Protein AF-A0A166VJV3-F1 (afdb_monomer_lite)

InterPro domains:
  IPR006840 Glutathione-specific gamma-glutamylcyclotransferase [PF04752] (10-108)
  IPR006840 Glutathione-specific gamma-glutamylcyclotransferase [PTHR12192] (9-108)
  IPR013024 Gamma-glutamyl cyclotransferase-like [cd06661] (10-71)

pLDDT: mean 86.12, std 14.38, range [41.31, 98.06]

Secondary structure (DSSP, 8-state):
-------EEEEESSGGGT---GGG-EEEEEEEEEESEEEEEEEEESSSSS-SSS-EEEEEEEEHHHHHT---TT--TTTSPPTTPPPEEEEEEEEE-TTTHHHHHHHHT-

Structure (mmCIF, N/CA/C/O backbone):
data_AF-A0A166VJV3-F1
#
_entry.id   AF-A0A166VJV3-F1
#
loop_
_atom_site.group_PDB
_atom_site.id
_atom_site.type_symbol
_atom_site.label_atom_id
_atom_site.label_alt_id
_atom_site.label_comp_id
_atom_site.label_asym_id
_atom_site.label_entity_id
_atom_site.label_seq_id
_atom_site.pdbx_PDB_ins_code
_atom_site.Cartn_x
_atom_site.Cartn_y
_atom_site.Cartn_z
_atom_site.occupancy
_atom_site.B_iso_or_equiv
_atom_site.auth_seq_id
_atom_site.auth_comp_id
_atom_site.auth_asym_id
_atom_site.auth_atom_id
_atom_site.pdbx_PDB_model_num
ATOM 1 N N . MET A 1 1 ? -25.167 20.419 14.477 1.00 41.31 1 MET A N 1
ATOM 2 C CA . MET A 1 1 ? -24.140 19.358 14.525 1.00 41.31 1 MET A CA 1
ATOM 3 C C . MET A 1 1 ? -23.482 19.307 13.161 1.00 41.31 1 MET A C 1
ATOM 5 O O . MET A 1 1 ? -24.206 19.186 12.182 1.00 41.31 1 MET A O 1
ATOM 9 N N . ALA A 1 2 ? -22.162 19.492 13.079 1.00 48.62 2 ALA A N 1
ATOM 10 C CA . ALA A 1 2 ? -21.440 19.241 11.833 1.00 48.62 2 ALA A CA 1
ATOM 11 C C . ALA A 1 2 ? -21.604 17.753 11.463 1.00 48.62 2 ALA A C 1
ATOM 13 O O . ALA A 1 2 ? -21.688 16.933 12.383 1.00 48.62 2 ALA A O 1
ATOM 14 N N . PRO A 1 3 ? -21.714 17.393 10.172 1.00 51.41 3 PRO A N 1
ATOM 15 C CA . PRO A 1 3 ? -21.809 15.994 9.775 1.00 51.41 3 PRO A CA 1
ATOM 16 C C . PRO A 1 3 ? -20.625 15.215 10.355 1.00 51.41 3 PRO A C 1
ATOM 18 O O . PRO A 1 3 ? -19.495 15.703 10.323 1.00 51.41 3 PRO A O 1
ATOM 21 N N . ASP A 1 4 ? -20.904 14.030 10.904 1.00 59.00 4 ASP A N 1
ATOM 22 C CA . ASP A 1 4 ? -19.884 13.091 11.375 1.00 59.00 4 ASP A CA 1
ATOM 23 C C . ASP A 1 4 ? -18.925 12.813 10.212 1.00 59.00 4 ASP A C 1
ATOM 25 O O . ASP A 1 4 ? -19.294 12.178 9.215 1.00 59.00 4 ASP A O 1
ATOM 29 N N . LYS A 1 5 ? -17.726 13.401 10.271 1.00 64.31 5 LYS A N 1
ATOM 30 C CA . LYS A 1 5 ? -16.735 13.251 9.211 1.00 64.31 5 LYS A CA 1
ATOM 31 C C . LYS A 1 5 ? -16.313 11.785 9.211 1.00 64.31 5 LYS A C 1
ATOM 33 O O . LYS A 1 5 ? -15.608 11.336 10.113 1.00 64.31 5 LYS A O 1
ATOM 38 N N . ARG A 1 6 ? -16.780 11.030 8.210 1.00 73.12 6 ARG A N 1
ATOM 39 C CA . ARG A 1 6 ? -16.482 9.598 8.075 1.00 73.12 6 ARG A CA 1
ATOM 40 C C . ARG A 1 6 ? -14.981 9.368 8.204 1.00 73.12 6 ARG A C 1
ATOM 42 O O . ARG A 1 6 ? -14.187 10.031 7.541 1.00 73.12 6 ARG A O 1
ATOM 49 N N . ARG A 1 7 ? -14.615 8.388 9.031 1.00 84.81 7 ARG A N 1
ATOM 50 C CA . ARG A 1 7 ? -13.228 7.939 9.186 1.00 84.81 7 ARG A CA 1
ATOM 51 C C . ARG A 1 7 ? -12.652 7.565 7.821 1.00 84.81 7 ARG A C 1
ATOM 53 O O . ARG A 1 7 ? -13.231 6.736 7.121 1.00 84.81 7 ARG A O 1
ATOM 60 N N . TYR A 1 8 ? -11.511 8.156 7.482 1.00 91.69 8 TYR A N 1
ATOM 61 C CA . TYR A 1 8 ? -10.746 7.828 6.286 1.00 91.69 8 TYR A CA 1
ATOM 62 C C . TYR A 1 8 ? -9.510 7.024 6.693 1.00 91.69 8 TYR A C 1
ATOM 64 O O . TYR A 1 8 ? -8.753 7.439 7.571 1.00 91.69 8 TYR A O 1
ATOM 72 N N . ILE A 1 9 ? -9.349 5.835 6.111 1.00 94.38 9 ILE A N 1
ATOM 73 C CA . ILE A 1 9 ? -8.258 4.912 6.433 1.00 94.38 9 ILE A CA 1
ATOM 74 C C . ILE A 1 9 ? -7.530 4.567 5.143 1.00 94.38 9 ILE A C 1
ATOM 76 O O . ILE A 1 9 ? -8.140 4.056 4.205 1.00 94.38 9 ILE A O 1
ATOM 80 N N . VAL A 1 10 ? -6.219 4.785 5.136 1.00 95.69 10 VAL A N 1
ATOM 81 C CA . VAL A 1 10 ? -5.333 4.410 4.034 1.00 95.69 10 VAL A CA 1
ATOM 82 C C . VAL A 1 10 ? -4.595 3.134 4.422 1.00 95.69 10 VAL A C 1
ATOM 84 O O . VAL A 1 10 ? -3.959 3.070 5.473 1.00 95.69 10 VAL A O 1
ATOM 87 N N . PHE A 1 11 ? -4.667 2.098 3.587 1.00 97.00 11 PHE A N 1
ATOM 88 C CA . PHE A 1 11 ? -3.930 0.855 3.817 1.00 97.00 11 PHE A CA 1
ATOM 89 C C . PHE A 1 11 ? -2.650 0.818 2.979 1.00 97.00 11 PHE A C 1
ATOM 91 O O . PHE A 1 11 ? -2.683 0.658 1.760 1.00 97.00 11 PHE A O 1
ATOM 98 N N . GLY A 1 12 ? -1.502 0.920 3.642 1.00 97.38 12 GLY A N 1
ATOM 99 C CA . GLY A 1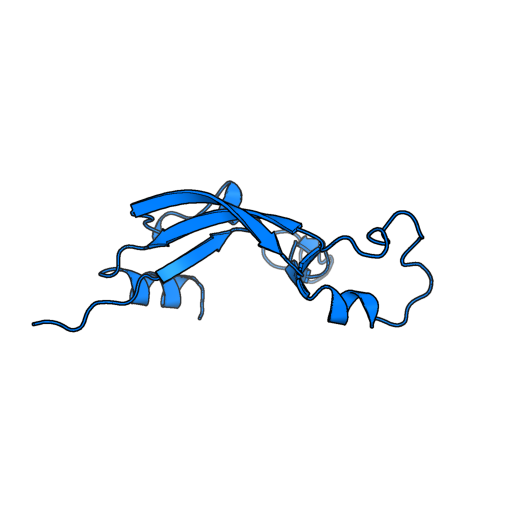 12 ? -0.195 0.767 3.023 1.00 97.38 12 GLY A CA 1
ATOM 100 C C . GLY A 1 12 ? 0.148 -0.704 2.799 1.00 97.38 12 GLY A C 1
ATOM 101 O O . GLY A 1 12 ? 0.342 -1.454 3.754 1.00 97.38 12 GLY A O 1
ATOM 102 N N . TYR A 1 13 ? 0.284 -1.110 1.535 1.00 97.25 13 TYR A N 1
ATOM 103 C CA . TYR A 1 13 ? 0.714 -2.460 1.140 1.00 97.25 13 TYR A CA 1
ATOM 104 C C . TYR A 1 13 ? 2.083 -2.494 0.437 1.00 97.25 13 TYR A C 1
ATOM 106 O O . TYR A 1 13 ? 2.576 -3.580 0.128 1.00 97.25 13 TYR A O 1
ATOM 114 N N . GLY A 1 14 ? 2.696 -1.334 0.188 1.00 96.31 14 GLY A N 1
ATOM 115 C CA . GLY A 1 14 ? 3.980 -1.172 -0.501 1.00 96.31 14 GLY A CA 1
ATOM 116 C C . GLY A 1 14 ? 4.904 -0.198 0.225 1.00 96.31 14 GLY A C 1
ATOM 117 O O . GLY A 1 14 ? 5.132 -0.353 1.422 1.00 96.31 14 GLY A O 1
ATOM 118 N N . SER A 1 15 ? 5.423 0.806 -0.488 1.00 95.12 15 SER A N 1
ATOM 119 C CA . SER A 1 15 ? 6.328 1.827 0.070 1.00 95.12 15 SER A CA 1
ATOM 120 C C . SER A 1 15 ? 5.769 2.507 1.315 1.00 95.12 15 SER A C 1
ATOM 122 O O . SER A 1 15 ? 6.516 2.708 2.267 1.00 95.12 15 SER A O 1
ATOM 124 N N . LEU A 1 16 ? 4.456 2.760 1.350 1.00 95.12 16 LEU A N 1
ATOM 125 C CA . LEU A 1 16 ? 3.785 3.383 2.492 1.00 95.12 16 LEU A CA 1
ATOM 126 C C . LEU A 1 16 ? 4.031 2.653 3.820 1.00 95.12 16 LEU A C 1
ATOM 128 O O . LEU A 1 16 ? 3.999 3.306 4.847 1.00 95.12 16 LEU A O 1
ATOM 132 N N . ILE A 1 17 ? 4.335 1.346 3.819 1.00 96.38 17 ILE A N 1
ATOM 133 C CA . ILE A 1 17 ? 4.646 0.592 5.048 1.00 96.38 17 ILE A CA 1
ATOM 134 C C . ILE A 1 17 ? 5.883 1.154 5.768 1.00 96.38 17 ILE A C 1
ATOM 136 O O . ILE A 1 17 ? 5.908 1.177 6.995 1.00 96.38 17 ILE A O 1
ATOM 140 N N . TYR A 1 18 ? 6.915 1.570 5.026 1.00 93.38 18 TYR A N 1
ATOM 141 C CA . TYR A 1 18 ? 8.186 2.046 5.595 1.00 93.38 18 TYR A CA 1
ATOM 142 C C . TYR A 1 18 ? 8.466 3.527 5.308 1.00 93.38 18 TYR A C 1
ATOM 144 O O . TYR A 1 18 ? 9.331 4.121 5.943 1.00 93.38 18 TYR A O 1
ATOM 152 N N . ASN A 1 19 ? 7.760 4.117 4.345 1.00 91.75 19 ASN A N 1
ATOM 153 C CA . ASN A 1 19 ? 7.877 5.515 3.959 1.00 91.75 19 ASN A CA 1
ATOM 154 C C . ASN A 1 19 ? 6.488 6.082 3.603 1.00 91.75 19 ASN A C 1
ATOM 156 O O . ASN A 1 19 ? 6.165 6.194 2.418 1.00 91.75 19 ASN A O 1
ATOM 160 N N . PRO A 1 20 ? 5.647 6.399 4.605 1.00 86.19 20 PRO A N 1
ATOM 161 C CA . PRO A 1 20 ? 4.284 6.892 4.394 1.00 86.19 20 PRO A CA 1
ATOM 162 C C . PRO A 1 20 ? 4.202 8.277 3.729 1.00 86.19 20 PRO A C 1
ATOM 164 O O . PRO A 1 20 ? 3.128 8.654 3.279 1.00 86.19 20 PRO A O 1
ATOM 167 N N . GLY A 1 21 ? 5.314 9.013 3.636 1.00 84.69 21 GLY A N 1
ATOM 168 C CA . GLY A 1 21 ? 5.323 10.404 3.180 1.00 84.69 21 GLY A CA 1
ATOM 169 C C . GLY A 1 21 ? 4.931 11.378 4.294 1.00 84.69 21 GLY A C 1
ATOM 170 O O . GLY A 1 21 ? 4.244 11.013 5.249 1.00 84.69 21 GLY A O 1
ATOM 171 N N . ALA A 1 22 ? 5.406 12.622 4.193 1.00 80.25 22 ALA A N 1
ATOM 172 C CA . ALA A 1 22 ? 5.105 13.661 5.180 1.00 80.25 22 ALA A CA 1
ATOM 173 C C . ALA A 1 22 ? 3.625 14.080 5.143 1.00 80.25 22 ALA A C 1
ATOM 175 O O . ALA A 1 22 ? 3.066 14.420 6.183 1.00 80.25 22 ALA A O 1
ATOM 176 N N . ASP A 1 23 ? 2.994 13.974 3.972 1.00 86.19 23 ASP A N 1
ATOM 177 C CA . ASP A 1 23 ? 1.647 14.487 3.719 1.00 86.19 23 ASP A CA 1
ATOM 178 C C . ASP A 1 23 ? 0.525 13.513 4.112 1.00 86.19 23 ASP A C 1
ATOM 180 O O . ASP A 1 23 ? -0.651 13.841 3.998 1.00 86.19 23 ASP A O 1
ATOM 184 N N . LEU A 1 24 ? 0.857 12.313 4.612 1.00 86.94 24 LEU A N 1
ATOM 185 C CA . LEU A 1 24 ? -0.144 11.324 5.032 1.00 86.94 24 LEU A CA 1
ATOM 186 C C . LEU A 1 24 ? -0.766 11.645 6.405 1.00 86.94 24 LEU A C 1
ATOM 188 O O . LEU A 1 24 ? -1.860 11.177 6.691 1.00 86.94 24 LEU A O 1
ATOM 192 N N . TYR A 1 25 ? -0.074 12.404 7.265 1.00 84.31 25 TYR A N 1
ATOM 193 C CA . TYR A 1 25 ? -0.535 12.865 8.591 1.00 84.31 25 TYR A CA 1
ATOM 194 C C . TYR A 1 25 ? -1.468 11.897 9.368 1.00 84.31 25 TYR A C 1
ATOM 196 O O . TYR A 1 25 ? -2.589 12.268 9.734 1.00 84.31 25 TYR A O 1
ATOM 204 N N . PRO A 1 26 ? -1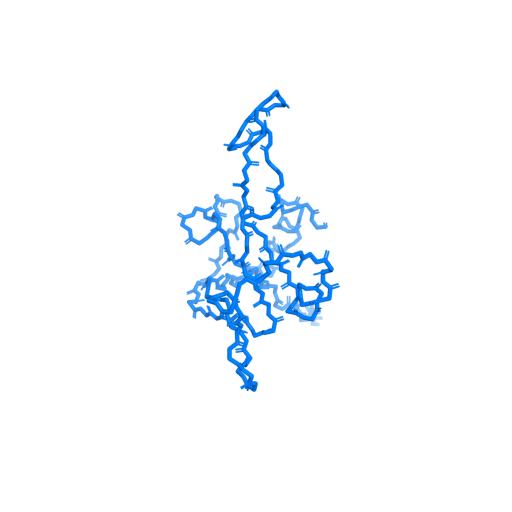.051 10.644 9.637 1.00 90.62 26 PRO A N 1
ATOM 205 C CA . PRO A 1 26 ? -1.901 9.696 10.347 1.00 90.62 26 PRO A CA 1
ATOM 206 C C . PRO A 1 26 ? -2.047 10.059 11.832 1.00 90.62 26 PRO A C 1
ATOM 208 O O . PRO A 1 26 ? -1.056 10.311 12.515 1.00 90.62 26 PRO A O 1
ATOM 211 N N . ILE A 1 27 ? -3.270 9.980 12.363 1.00 93.44 27 ILE A N 1
ATOM 212 C CA . ILE A 1 27 ? -3.533 10.023 13.813 1.00 93.44 27 ILE A CA 1
ATOM 213 C C . ILE A 1 27 ? -3.064 8.716 14.460 1.00 93.44 27 ILE A C 1
ATOM 215 O O . ILE A 1 27 ? -2.498 8.714 15.552 1.00 93.44 27 ILE A O 1
ATOM 219 N N . THR A 1 28 ? -3.302 7.582 13.794 1.00 94.38 28 THR A N 1
ATOM 220 C CA . THR A 1 28 ? -2.855 6.265 14.260 1.00 94.38 28 THR A CA 1
ATOM 221 C C . THR A 1 28 ? -2.343 5.412 13.109 1.00 94.38 28 THR A C 1
ATOM 223 O O . THR A 1 28 ? -2.773 5.554 11.965 1.00 94.38 28 THR A O 1
ATOM 226 N N . SER A 1 29 ? -1.424 4.501 13.431 1.00 95.31 29 SER A N 1
ATOM 227 C CA . SER A 1 29 ? -0.919 3.469 12.522 1.00 95.31 29 SER A CA 1
ATOM 228 C C . SER A 1 29 ? -1.087 2.109 13.191 1.00 95.31 29 SER A C 1
ATOM 230 O O . SER A 1 29 ? -0.679 1.932 14.338 1.00 95.31 29 SER A O 1
ATOM 232 N N . THR A 1 30 ? -1.724 1.153 12.522 1.00 96.94 30 THR A N 1
ATOM 233 C CA . THR A 1 30 ? -1.993 -0.179 13.084 1.00 96.94 30 THR A CA 1
ATOM 234 C C . THR A 1 30 ? -1.599 -1.270 12.088 1.00 96.94 30 THR A C 1
ATOM 236 O O . THR A 1 30 ? -2.147 -1.297 10.982 1.00 96.94 30 THR A O 1
ATOM 239 N N . PRO A 1 31 ? -0.671 -2.185 12.443 1.00 98.00 31 PRO A N 1
ATOM 240 C CA . PRO A 1 31 ? -0.374 -3.342 11.611 1.00 98.00 31 PRO A CA 1
ATOM 241 C C . PRO A 1 31 ? -1.634 -4.175 11.395 1.00 98.00 31 PRO A C 1
ATOM 243 O O . PRO A 1 31 ? -2.397 -4.427 12.327 1.00 98.00 31 PRO A O 1
ATOM 246 N N . GLY A 1 32 ? -1.850 -4.625 10.168 1.00 97.06 32 GLY A N 1
ATOM 247 C CA . GLY A 1 32 ? -3.040 -5.390 9.826 1.00 97.06 32 GLY A CA 1
ATOM 248 C C . GLY A 1 32 ? -2.888 -6.113 8.504 1.00 97.06 32 GLY A C 1
ATOM 249 O O . GLY A 1 32 ? -1.816 -6.118 7.895 1.00 97.06 32 GLY A O 1
ATOM 250 N N . TYR A 1 33 ? -3.971 -6.734 8.053 1.00 97.25 33 TYR A N 1
ATOM 251 C CA . TYR A 1 33 ? -3.975 -7.441 6.784 1.00 97.25 33 TYR A CA 1
ATOM 252 C C . TYR A 1 33 ? -5.306 -7.311 6.046 1.00 97.25 33 TYR A C 1
ATOM 254 O O . TYR A 1 33 ? -6.370 -7.206 6.656 1.00 97.25 33 TYR A O 1
ATOM 262 N N . LEU A 1 34 ? -5.240 -7.379 4.718 1.00 95.94 34 LEU A N 1
ATOM 263 C CA . LEU A 1 34 ? -6.405 -7.522 3.846 1.00 95.94 34 LEU A CA 1
ATOM 264 C C . LEU A 1 34 ? -6.592 -8.987 3.467 1.00 95.94 34 LEU A C 1
ATOM 266 O O . LEU A 1 34 ? -5.617 -9.665 3.157 1.00 95.94 34 LEU A O 1
ATOM 270 N N . LYS A 1 35 ? -7.838 -9.466 3.463 1.00 95.06 35 LYS A N 1
ATOM 271 C CA . LYS A 1 35 ? -8.210 -10.806 2.981 1.00 95.06 35 LYS A CA 1
ATOM 272 C C . LYS A 1 35 ? -8.624 -10.747 1.510 1.00 95.06 35 LYS A C 1
ATOM 274 O O . LYS A 1 35 ? -9.208 -9.758 1.082 1.00 95.06 35 LYS A O 1
ATOM 279 N N . GLY A 1 36 ? -8.378 -11.818 0.757 1.00 92.38 36 GLY A N 1
ATOM 280 C CA . GLY A 1 36 ? -8.879 -11.972 -0.617 1.00 92.38 36 GLY A CA 1
ATOM 281 C C . GLY A 1 36 ? -8.068 -11.235 -1.687 1.00 92.38 36 GLY A C 1
ATOM 282 O O . GLY A 1 36 ? -8.479 -11.194 -2.845 1.00 92.38 36 GLY A O 1
ATOM 283 N N . TYR A 1 37 ? -6.902 -10.702 -1.323 1.00 94.50 37 TYR A N 1
ATOM 284 C CA . TYR A 1 37 ? -5.952 -10.078 -2.241 1.00 94.50 37 TYR A CA 1
ATOM 285 C C . TYR A 1 37 ? -4.630 -10.837 -2.249 1.00 94.50 37 TYR A C 1
ATOM 287 O O . TYR A 1 37 ? -4.267 -11.506 -1.280 1.00 94.50 37 TYR A O 1
ATOM 295 N N . VAL A 1 38 ? -3.883 -10.680 -3.335 1.00 92.56 38 VAL A N 1
ATOM 296 C CA . VAL A 1 38 ? -2.472 -11.048 -3.426 1.00 92.56 38 VAL A CA 1
ATOM 297 C C . VAL A 1 38 ? -1.639 -9.804 -3.695 1.00 92.56 38 VAL A C 1
ATOM 299 O O . VAL A 1 38 ? -2.051 -8.912 -4.435 1.00 92.56 38 VAL A O 1
ATOM 302 N N . ARG A 1 39 ? -0.445 -9.753 -3.099 1.00 95.19 39 ARG A N 1
ATOM 303 C CA . ARG A 1 39 ? 0.560 -8.727 -3.386 1.00 95.19 39 ARG A CA 1
ATOM 304 C C . ARG A 1 39 ? 1.596 -9.292 -4.345 1.00 95.19 39 ARG A C 1
ATOM 306 O O . ARG A 1 39 ? 2.211 -10.320 -4.045 1.00 95.19 39 ARG A O 1
ATOM 313 N N . ARG A 1 40 ? 1.790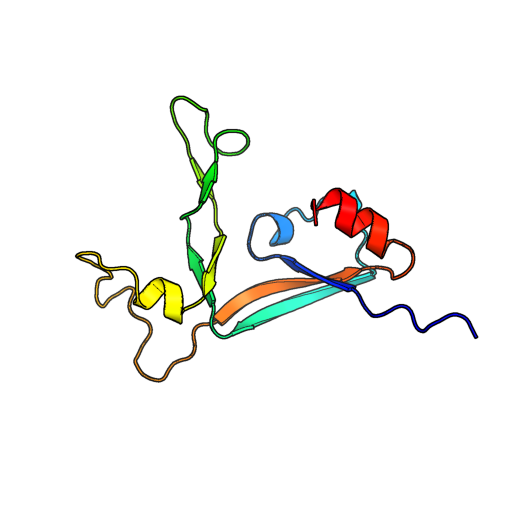 -8.645 -5.492 1.00 93.12 40 ARG A N 1
ATOM 314 C CA . ARG A 1 40 ? 2.728 -9.089 -6.537 1.00 93.12 40 ARG A CA 1
ATOM 315 C C . ARG A 1 40 ? 3.496 -7.905 -7.105 1.00 93.12 40 ARG A C 1
ATOM 317 O O . ARG A 1 40 ? 2.930 -6.827 -7.240 1.00 93.12 40 ARG A O 1
ATOM 324 N N . PHE A 1 41 ? 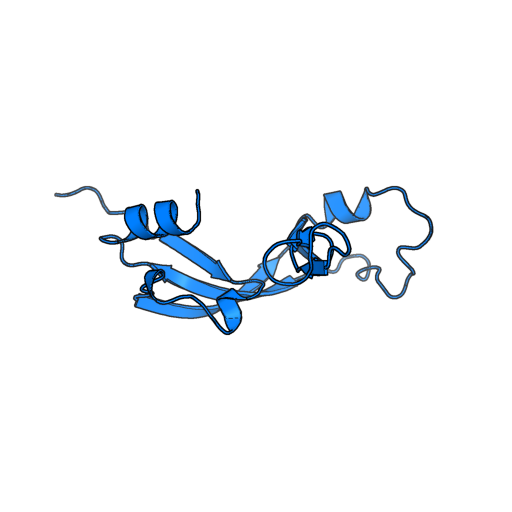4.759 -8.120 -7.474 1.00 94.81 41 PHE A N 1
ATOM 325 C CA . PHE A 1 41 ? 5.581 -7.154 -8.216 1.00 94.81 41 PHE A CA 1
ATOM 326 C C . PHE A 1 41 ? 5.173 -7.125 -9.699 1.00 94.81 41 PHE A C 1
ATOM 328 O O . PHE A 1 41 ? 5.945 -7.477 -10.587 1.00 94.81 41 PHE A O 1
ATOM 335 N N . ALA A 1 42 ? 3.910 -6.787 -9.957 1.00 93.19 42 ALA A N 1
ATOM 336 C CA . ALA A 1 42 ? 3.297 -6.864 -11.281 1.00 93.19 42 ALA A CA 1
ATOM 337 C C . ALA A 1 42 ? 3.081 -5.487 -11.926 1.00 93.19 42 ALA A C 1
ATOM 339 O O . ALA A 1 42 ? 2.832 -5.412 -13.128 1.00 93.19 42 ALA A O 1
ATOM 340 N N . GLN A 1 43 ? 3.233 -4.392 -11.180 1.00 95.50 43 GLN A N 1
ATOM 341 C CA . GLN A 1 43 ? 3.036 -3.045 -11.705 1.00 95.50 43 GLN A CA 1
ATOM 342 C C . GLN A 1 43 ? 4.331 -2.501 -12.306 1.00 95.50 43 GLN A C 1
ATOM 344 O O . GLN A 1 43 ? 5.408 -2.648 -11.730 1.00 95.50 43 GLN A O 1
ATOM 349 N N . ARG A 1 44 ? 4.226 -1.909 -13.497 1.00 96.06 44 ARG A N 1
ATOM 350 C CA . ARG A 1 44 ? 5.344 -1.290 -14.219 1.00 96.06 44 ARG A CA 1
ATOM 351 C C . ARG A 1 44 ? 5.717 0.040 -13.553 1.00 96.06 44 ARG A C 1
ATOM 353 O O . ARG A 1 44 ? 4.820 0.797 -13.202 1.00 96.06 44 ARG A O 1
ATOM 360 N N . SER A 1 45 ? 7.011 0.314 -13.378 1.00 96.81 45 SER A N 1
ATOM 361 C CA . SER A 1 45 ? 7.514 1.592 -12.847 1.00 96.81 45 SER A CA 1
ATOM 362 C C . SER A 1 45 ? 8.695 2.088 -13.675 1.00 96.81 45 SER A C 1
ATOM 364 O O . SER A 1 45 ? 9.674 1.368 -13.851 1.00 96.81 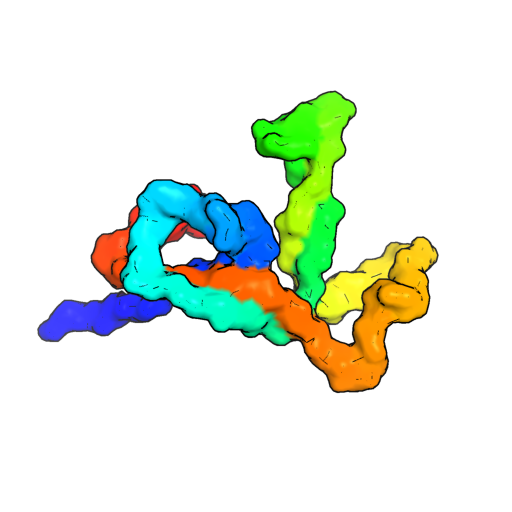45 SER A O 1
ATOM 366 N N . GLU A 1 46 ? 8.599 3.318 -14.167 1.00 96.38 46 GLU A N 1
ATOM 367 C CA . GLU A 1 46 ? 9.609 3.969 -15.022 1.00 96.38 46 GLU A CA 1
ATOM 368 C C . GLU A 1 46 ? 10.207 5.231 -14.397 1.00 96.38 46 GLU A C 1
ATOM 370 O O . GLU A 1 46 ? 11.134 5.812 -14.940 1.00 96.38 46 GLU A O 1
ATOM 375 N N . ASP A 1 47 ? 9.644 5.678 -13.284 1.00 92.25 47 ASP A N 1
ATOM 376 C CA . ASP A 1 47 ? 9.884 6.977 -12.661 1.00 92.25 47 ASP A CA 1
ATOM 377 C C . ASP A 1 47 ? 10.555 6.850 -11.285 1.00 92.25 47 ASP A C 1
ATOM 379 O O . ASP A 1 47 ? 11.333 7.708 -10.879 1.00 92.25 47 ASP A O 1
ATOM 383 N N . HIS A 1 48 ? 10.286 5.756 -10.569 1.00 89.94 48 HIS A N 1
ATOM 384 C CA . HIS A 1 48 ? 10.770 5.548 -9.203 1.00 89.94 48 HIS A CA 1
ATOM 385 C C . HIS A 1 48 ? 11.762 4.394 -9.056 1.00 89.94 48 HIS A C 1
ATOM 387 O O . HIS A 1 48 ? 12.677 4.457 -8.228 1.00 89.94 48 HIS A O 1
ATOM 393 N N . ARG A 1 49 ? 11.524 3.278 -9.754 1.00 94.56 49 ARG A N 1
ATOM 394 C CA . ARG A 1 49 ? 12.292 2.024 -9.606 1.00 94.56 49 ARG A CA 1
ATOM 395 C C . ARG A 1 49 ? 12.753 1.442 -10.944 1.00 94.56 49 ARG A C 1
ATOM 397 O O . ARG A 1 49 ? 13.086 0.264 -11.009 1.00 94.56 49 ARG A O 1
ATOM 404 N N . GLY A 1 50 ? 12.776 2.265 -11.983 1.00 96.12 50 GLY A N 1
ATOM 405 C CA . GLY A 1 50 ? 13.259 1.943 -13.322 1.00 96.12 50 GLY A CA 1
ATOM 406 C C . GLY A 1 50 ? 13.397 3.216 -14.147 1.00 96.12 50 GLY A C 1
ATOM 407 O O . GLY A 1 50 ? 13.338 4.308 -13.588 1.00 96.12 50 GLY A O 1
ATOM 408 N N . THR A 1 51 ? 13.556 3.058 -15.456 1.00 96.88 51 THR A N 1
ATOM 409 C CA . THR A 1 51 ? 13.507 4.147 -16.446 1.00 96.88 51 THR A CA 1
ATOM 410 C C . THR A 1 51 ? 12.533 3.781 -17.571 1.00 96.88 51 THR A C 1
ATOM 412 O O . THR A 1 51 ? 12.117 2.618 -17.640 1.00 96.88 51 THR A O 1
ATOM 415 N N . PRO A 1 52 ? 12.169 4.709 -18.474 1.00 96.56 52 PRO A N 1
ATOM 416 C CA . PRO A 1 52 ? 11.355 4.373 -19.640 1.00 96.56 52 PRO A CA 1
ATOM 417 C C . PRO A 1 52 ? 11.946 3.252 -20.511 1.00 96.56 52 PRO A C 1
ATOM 419 O O . PRO A 1 52 ? 11.230 2.364 -20.978 1.00 96.56 52 PRO A O 1
ATOM 422 N N . GLU A 1 53 ? 13.270 3.244 -20.675 1.00 97.69 53 GLU A N 1
ATOM 423 C CA . GLU A 1 53 ? 14.009 2.264 -21.479 1.00 97.69 53 GLU A CA 1
ATOM 424 C C . GLU A 1 53 ? 14.193 0.929 -20.744 1.00 97.69 53 GLU A C 1
ATOM 426 O O . GLU A 1 53 ? 14.254 -0.128 -21.373 1.00 97.69 53 GLU A O 1
ATOM 431 N N . ALA A 1 54 ? 14.267 0.965 -19.411 1.00 96.69 54 ALA A N 1
ATOM 432 C CA . ALA A 1 54 ? 14.455 -0.196 -18.548 1.00 96.69 54 ALA A CA 1
ATOM 433 C C . ALA A 1 54 ? 13.486 -0.138 -17.349 1.00 96.69 54 ALA A C 1
ATOM 435 O O . ALA A 1 54 ? 13.886 0.199 -16.227 1.00 96.69 54 ALA A O 1
ATOM 436 N N . PRO A 1 55 ? 12.194 -0.451 -17.561 1.00 97.56 55 PRO A N 1
ATOM 437 C CA . PRO A 1 55 ? 11.185 -0.328 -16.521 1.00 97.56 55 PRO A CA 1
ATOM 438 C C . PRO A 1 55 ? 11.406 -1.350 -15.406 1.00 97.56 55 PRO A C 1
ATOM 440 O O . PRO A 1 55 ? 11.589 -2.547 -15.642 1.00 97.56 55 PRO A O 1
ATOM 443 N N . GLY A 1 56 ? 11.294 -0.881 -14.170 1.00 97.62 56 GLY A N 1
ATOM 444 C CA . GLY A 1 56 ? 11.244 -1.719 -12.988 1.00 97.62 56 GLY A CA 1
ATOM 445 C C . GLY A 1 56 ? 9.859 -2.320 -12.764 1.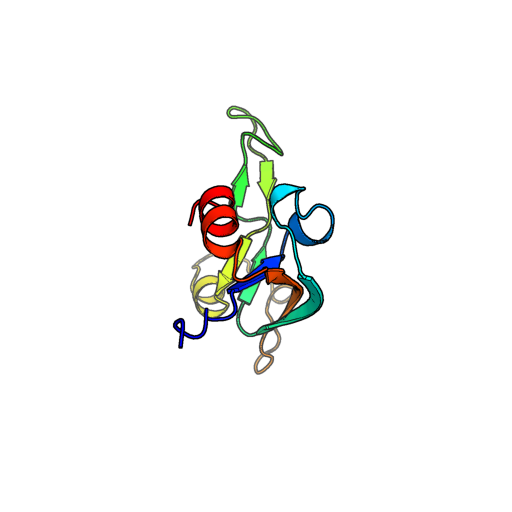00 97.62 56 GLY A C 1
ATOM 446 O O . GLY A 1 56 ? 8.884 -2.053 -13.479 1.00 97.62 56 GLY A O 1
ATOM 447 N N . ARG A 1 57 ? 9.761 -3.123 -11.704 1.00 97.31 57 ARG A N 1
ATOM 448 C CA . ARG A 1 57 ? 8.495 -3.646 -11.188 1.00 97.31 57 ARG A CA 1
ATOM 449 C C . ARG A 1 57 ? 8.305 -3.222 -9.741 1.00 97.31 57 ARG A C 1
ATOM 451 O O . ARG A 1 57 ? 9.226 -3.328 -8.935 1.00 97.31 57 ARG A O 1
ATOM 458 N N . VAL A 1 58 ? 7.097 -2.786 -9.408 1.00 96.81 58 VAL A N 1
ATOM 459 C CA . VAL A 1 58 ? 6.673 -2.445 -8.045 1.00 96.81 58 VAL A CA 1
ATOM 460 C C . VAL A 1 58 ? 5.472 -3.289 -7.637 1.00 96.81 58 VAL A C 1
ATOM 462 O O . VAL A 1 58 ? 4.826 -3.937 -8.469 1.00 96.81 58 VAL A O 1
ATOM 465 N N . VAL A 1 59 ? 5.211 -3.341 -6.331 1.00 97.06 59 VAL A N 1
ATOM 466 C CA . VAL A 1 59 ? 4.092 -4.116 -5.795 1.00 97.06 59 VAL A CA 1
ATOM 467 C C . VAL A 1 59 ? 2.752 -3.476 -6.131 1.00 97.06 59 VAL A C 1
ATOM 469 O O . VAL A 1 59 ? 2.604 -2.264 -6.067 1.00 97.06 59 VAL A O 1
ATOM 472 N N . THR A 1 60 ? 1.763 -4.318 -6.397 1.00 96.00 60 THR A N 1
ATOM 473 C CA . THR A 1 60 ? 0.352 -3.943 -6.503 1.00 96.00 60 THR A CA 1
ATOM 474 C C . THR A 1 60 ? -0.522 -4.982 -5.800 1.00 96.00 60 THR A C 1
ATOM 476 O O . THR A 1 60 ? -0.055 -6.093 -5.503 1.00 96.00 60 THR A O 1
ATOM 479 N N . LEU A 1 61 ? -1.769 -4.614 -5.501 1.00 96.19 61 LEU A N 1
ATOM 480 C CA . LEU A 1 61 ? -2.792 -5.526 -4.997 1.00 96.19 61 LEU A CA 1
ATOM 481 C C . LEU A 1 61 ? -3.674 -5.996 -6.144 1.00 96.19 61 LEU A C 1
ATOM 483 O O . LEU A 1 61 ? -4.216 -5.196 -6.897 1.00 96.19 61 LEU A O 1
ATOM 487 N N . ILE A 1 62 ? -3.857 -7.306 -6.229 1.00 93.94 62 ILE A N 1
ATOM 488 C CA . ILE A 1 62 ? -4.736 -7.938 -7.210 1.00 93.94 62 ILE A CA 1
ATOM 489 C C . ILE A 1 62 ? -5.731 -8.777 -6.422 1.00 93.94 62 ILE A C 1
ATOM 491 O O . ILE A 1 62 ? -5.338 -9.480 -5.483 1.00 93.94 62 ILE A O 1
ATOM 495 N N . ARG A 1 63 ? -7.024 -8.701 -6.757 1.00 93.25 63 ARG A N 1
ATOM 496 C CA . ARG A 1 63 ? -8.012 -9.603 -6.153 1.00 93.25 63 ARG A CA 1
ATOM 497 C C . ARG A 1 63 ? -7.599 -11.035 -6.468 1.00 93.25 63 ARG A C 1
ATOM 499 O O . ARG A 1 63 ? -7.235 -11.336 -7.601 1.00 93.25 63 ARG A O 1
ATOM 506 N N . LYS A 1 64 ? -7.669 -11.927 -5.481 1.00 87.62 64 LYS A N 1
ATOM 507 C CA . LYS A 1 64 ? -7.259 -13.328 -5.651 1.00 87.62 64 LYS A CA 1
ATOM 508 C C . LYS A 1 64 ? -7.976 -13.989 -6.829 1.00 87.62 64 LYS A C 1
ATOM 510 O O . LYS A 1 64 ? -7.320 -14.634 -7.628 1.00 87.62 64 LYS A O 1
ATOM 515 N N . GLN A 1 65 ? -9.281 -13.759 -6.963 1.00 87.19 65 GLN A N 1
ATOM 516 C CA . GLN A 1 65 ? -10.074 -14.307 -8.066 1.00 87.19 65 GLN A CA 1
ATOM 517 C C . GLN A 1 65 ? -9.567 -13.845 -9.445 1.00 87.19 65 GLN A C 1
ATOM 519 O O . GLN A 1 65 ? -9.503 -14.646 -10.367 1.00 87.19 65 GLN A O 1
ATOM 524 N N . ASP A 1 66 ? -9.166 -12.574 -9.571 1.00 90.12 66 ASP A N 1
ATOM 525 C CA . ASP A 1 66 ? -8.696 -12.018 -10.841 1.00 90.12 66 ASP A CA 1
ATOM 526 C C . ASP A 1 66 ? -7.309 -12.578 -11.158 1.00 90.12 66 ASP A C 1
ATOM 528 O O . ASP A 1 66 ? -7.021 -12.898 -12.301 1.00 90.12 66 ASP A O 1
ATOM 532 N N . TRP A 1 67 ? -6.467 -12.735 -10.130 1.00 86.69 67 TRP A N 1
ATOM 533 C CA . TRP A 1 67 ? -5.152 -13.360 -10.247 1.00 86.69 67 TRP A CA 1
ATOM 534 C C . TRP A 1 67 ? -5.236 -14.834 -10.663 1.00 86.69 67 TRP A C 1
ATOM 536 O O . TRP A 1 67 ? -4.449 -15.272 -11.494 1.00 86.69 67 TRP A O 1
ATOM 546 N N . ASP A 1 68 ? -6.187 -15.585 -10.106 1.00 81.75 68 ASP A N 1
ATOM 547 C CA . ASP A 1 68 ? -6.416 -16.994 -10.451 1.00 81.75 68 ASP A CA 1
ATOM 548 C C . ASP A 1 68 ? -6.977 -17.176 -11.861 1.00 81.75 68 ASP A C 1
ATOM 550 O O . ASP A 1 68 ? -6.723 -18.198 -12.490 1.00 81.75 68 ASP A O 1
ATOM 554 N N . ALA A 1 69 ? -7.744 -16.197 -12.345 1.00 84.00 69 ALA A N 1
ATOM 555 C CA . ALA A 1 69 ? -8.337 -16.205 -13.677 1.00 84.00 69 ALA A CA 1
ATOM 556 C C . ALA A 1 69 ? -7.357 -15.790 -14.790 1.00 84.00 69 ALA A C 1
ATOM 558 O O . ALA A 1 69 ? -7.734 -15.804 -15.961 1.00 84.00 69 ALA A O 1
ATOM 559 N N . LEU A 1 70 ? -6.121 -15.393 -14.461 1.00 81.88 70 LEU A N 1
ATOM 560 C CA . LEU A 1 70 ? -5.107 -15.104 -15.472 1.00 81.88 70 LEU A CA 1
ATOM 561 C C . LEU A 1 70 ? -4.661 -16.411 -16.143 1.00 81.88 70 LEU A C 1
ATOM 563 O O . LEU A 1 70 ? -3.933 -17.205 -15.548 1.00 81.88 70 LEU A O 1
ATOM 567 N N . ASP A 1 71 ? -5.052 -16.603 -17.404 1.00 58.72 71 ASP A N 1
ATOM 568 C CA . ASP A 1 71 ? -4.568 -17.707 -18.233 1.00 58.72 71 ASP A CA 1
ATOM 569 C C . ASP A 1 71 ? -3.065 -17.546 -18.500 1.00 58.72 71 ASP A C 1
ATOM 571 O O . ASP A 1 71 ? -2.614 -16.654 -19.223 1.00 58.72 71 ASP A O 1
ATOM 575 N N . GLY A 1 72 ? -2.261 -18.427 -17.908 1.00 56.66 72 GLY A N 1
ATOM 576 C CA . GLY A 1 72 ? -0.825 -18.456 -18.133 1.00 56.66 72 GLY A CA 1
ATOM 577 C C . GLY A 1 72 ? -0.198 -19.782 -17.706 1.00 56.66 72 GLY A C 1
ATOM 578 O O . GLY A 1 72 ? -0.549 -20.331 -16.660 1.00 56.66 72 GLY A O 1
ATOM 579 N N . PRO A 1 73 ? 0.769 -20.318 -18.472 1.00 50.44 73 PRO A N 1
ATOM 580 C CA . PRO A 1 73 ? 1.539 -21.463 -18.024 1.00 50.44 73 PRO A CA 1
ATOM 581 C C . PRO A 1 73 ? 2.394 -21.011 -16.836 1.00 50.44 73 PRO A C 1
ATOM 583 O O . PRO A 1 73 ? 3.302 -20.202 -17.027 1.00 50.44 73 PRO A O 1
ATOM 586 N N . ARG A 1 74 ? 2.168 -21.589 -15.648 1.00 57.47 74 ARG A N 1
ATOM 587 C CA . ARG A 1 74 ? 2.975 -21.423 -14.416 1.00 57.47 74 ARG A CA 1
ATOM 588 C C . ARG A 1 74 ? 2.550 -20.306 -13.451 1.00 57.47 74 ARG A C 1
ATOM 590 O O . ARG A 1 74 ? 3.394 -19.540 -12.991 1.00 57.47 74 ARG A O 1
ATOM 597 N N . ILE A 1 75 ? 1.318 -20.340 -12.949 1.00 55.66 75 ILE A N 1
ATOM 598 C CA . ILE A 1 75 ? 1.229 -20.244 -11.483 1.00 55.66 75 ILE A CA 1
ATOM 599 C C . ILE A 1 75 ? 1.692 -21.624 -11.018 1.00 55.66 75 ILE A C 1
ATOM 601 O O . ILE A 1 75 ? 0.927 -22.579 -11.068 1.00 55.66 75 ILE A O 1
ATOM 605 N N . SER A 1 76 ? 2.987 -21.786 -10.736 1.00 52.25 76 SER A N 1
ATOM 606 C CA . SER A 1 76 ? 3.482 -23.061 -10.212 1.00 52.25 76 SER A CA 1
ATOM 607 C C . SER A 1 76 ? 2.704 -23.412 -8.944 1.00 52.25 76 SER A C 1
ATOM 609 O O . SER A 1 76 ? 2.321 -22.509 -8.199 1.00 52.25 76 SER A O 1
ATOM 611 N N . ASP A 1 77 ? 2.524 -24.699 -8.648 1.00 54.44 77 ASP A N 1
ATOM 612 C CA . ASP A 1 77 ? 1.846 -25.151 -7.421 1.00 54.44 77 ASP A CA 1
ATOM 613 C C . ASP A 1 77 ? 2.446 -24.525 -6.144 1.00 54.44 77 ASP A C 1
ATOM 615 O O . ASP A 1 77 ? 1.766 -24.367 -5.137 1.00 54.44 77 ASP A O 1
ATOM 619 N N . SER A 1 78 ? 3.707 -24.075 -6.198 1.00 55.22 78 SER A N 1
ATOM 620 C CA . SER A 1 78 ? 4.387 -23.333 -5.126 1.00 55.22 78 SER A CA 1
ATOM 621 C C . SER A 1 78 ? 3.919 -21.882 -4.919 1.00 55.22 78 SER A C 1
ATOM 623 O O . SER A 1 78 ? 4.199 -21.297 -3.874 1.00 55.22 78 SER A O 1
ATOM 625 N N . GLN A 1 79 ? 3.235 -21.279 -5.893 1.00 60.31 79 GLN A N 1
ATOM 626 C CA . GLN A 1 79 ? 2.584 -19.967 -5.789 1.00 60.31 79 GLN A CA 1
ATOM 627 C C . GLN A 1 79 ? 1.062 -20.069 -5.656 1.00 60.31 79 GLN A C 1
ATOM 629 O O . GLN A 1 79 ? 0.405 -19.057 -5.378 1.00 60.31 79 GLN A O 1
ATOM 634 N N . ALA A 1 80 ? 0.503 -21.268 -5.842 1.00 63.41 80 ALA A N 1
ATOM 635 C CA . ALA A 1 80 ? -0.892 -21.534 -5.561 1.00 63.41 80 ALA A CA 1
ATOM 636 C C . ALA A 1 80 ? -1.132 -21.401 -4.053 1.00 63.41 80 ALA A C 1
ATOM 638 O O . ALA A 1 80 ? -0.425 -21.962 -3.217 1.00 63.41 80 ALA A O 1
ATOM 639 N N . HIS A 1 81 ? -2.145 -20.620 -3.694 1.00 67.38 81 HIS A N 1
ATOM 640 C CA . HIS A 1 81 ? -2.616 -20.616 -2.317 1.00 67.38 81 HIS A CA 1
ATOM 641 C C . HIS A 1 81 ? -3.323 -21.952 -2.052 1.00 67.38 81 HIS A C 1
ATOM 643 O O . HIS A 1 81 ? -4.089 -22.380 -2.920 1.00 67.38 81 HIS A O 1
ATOM 649 N N . PRO A 1 82 ? -3.099 -22.607 -0.895 1.00 70.19 82 PRO A N 1
ATOM 650 C CA . PRO A 1 82 ? -3.752 -23.874 -0.592 1.00 70.19 82 PRO A CA 1
ATOM 651 C C . PRO A 1 82 ? -5.267 -23.761 -0.758 1.00 70.19 82 PRO A C 1
ATOM 653 O O . PRO A 1 82 ? -5.867 -22.755 -0.364 1.00 70.19 82 PRO A O 1
ATOM 656 N N . ALA A 1 83 ? -5.886 -24.789 -1.341 1.00 68.12 83 ALA A N 1
ATOM 657 C CA . ALA A 1 83 ? -7.331 -24.817 -1.526 1.00 68.12 83 ALA A CA 1
ATOM 658 C C . ALA A 1 83 ? -8.044 -24.588 -0.180 1.00 68.12 83 ALA A C 1
ATOM 660 O O . ALA A 1 83 ? -7.687 -25.182 0.836 1.00 68.12 83 ALA A O 1
ATOM 661 N N . GLY A 1 84 ? -9.027 -23.684 -0.167 1.00 71.31 84 GLY A N 1
ATOM 662 C CA . GLY A 1 84 ? -9.765 -23.311 1.045 1.00 71.31 84 GLY A CA 1
ATOM 663 C C . GLY A 1 84 ? -9.074 -22.286 1.957 1.00 71.31 84 GLY A C 1
ATOM 664 O O . GLY A 1 84 ? -9.691 -21.839 2.922 1.00 71.31 84 GLY A O 1
ATOM 665 N N . VAL A 1 85 ? -7.842 -21.851 1.659 1.00 80.19 85 VAL A N 1
ATOM 666 C CA . VAL A 1 85 ? -7.163 -20.784 2.410 1.00 80.19 85 VAL A CA 1
ATOM 667 C C . VAL A 1 85 ? -7.364 -19.439 1.721 1.00 80.19 85 VAL A C 1
ATOM 669 O O . VAL A 1 85 ? -6.927 -19.217 0.592 1.00 80.19 85 VAL A O 1
ATOM 672 N N . VAL A 1 86 ? -7.991 -18.499 2.431 1.00 82.69 86 VAL A N 1
ATOM 673 C CA . VAL A 1 86 ? -8.125 -17.117 1.960 1.00 82.69 86 VAL A CA 1
ATOM 674 C C . VAL A 1 86 ? -6.767 -16.419 2.088 1.00 82.69 86 VAL A C 1
ATOM 676 O O . VAL A 1 86 ? -6.256 -16.309 3.207 1.00 82.69 86 VAL A O 1
ATOM 679 N N . PRO A 1 87 ? -6.164 -15.930 0.988 1.00 87.75 87 PRO A N 1
ATOM 680 C CA . PRO A 1 87 ? -4.892 -15.231 1.068 1.00 87.75 87 PRO A CA 1
ATOM 681 C C . PRO A 1 87 ? -5.039 -13.934 1.854 1.00 87.75 87 PRO A C 1
ATOM 683 O O . PRO A 1 87 ? -6.073 -13.257 1.785 1.00 87.75 87 PRO A O 1
ATOM 686 N N . VAL A 1 88 ? -3.974 -13.588 2.573 1.00 93.88 88 VAL A N 1
ATOM 687 C CA . VAL A 1 88 ? -3.869 -12.327 3.300 1.00 93.88 88 VAL A CA 1
ATOM 688 C C . VAL A 1 88 ? -2.663 -11.526 2.832 1.00 93.88 88 VAL A C 1
ATOM 690 O O . VAL A 1 88 ? -1.606 -12.087 2.538 1.00 93.88 88 VAL A O 1
ATOM 693 N N . VAL A 1 89 ? -2.807 -10.204 2.796 1.00 96.31 89 VAL A N 1
ATOM 694 C CA . VAL A 1 89 ? -1.702 -9.271 2.561 1.00 96.31 89 VAL A CA 1
ATOM 695 C C . VAL A 1 89 ? -1.506 -8.422 3.799 1.00 96.31 89 VAL A C 1
ATOM 697 O O . VAL A 1 89 ? -2.369 -7.616 4.131 1.00 96.31 89 VAL A O 1
ATOM 700 N N . TRP A 1 90 ? -0.357 -8.586 4.447 1.00 97.94 90 TRP A N 1
ATOM 701 C CA . TRP A 1 90 ? 0.051 -7.767 5.583 1.00 97.94 90 TRP A CA 1
ATOM 702 C C . TRP A 1 90 ? 0.525 -6.380 5.147 1.00 97.94 90 TRP A C 1
ATOM 704 O O . TRP A 1 90 ? 1.232 -6.229 4.141 1.00 97.94 90 TRP A O 1
ATOM 714 N N . GLY A 1 91 ? 0.169 -5.383 5.948 1.00 98.06 91 GLY A N 1
ATOM 715 C CA . GLY A 1 91 ? 0.492 -3.981 5.733 1.00 98.06 91 GLY A CA 1
ATOM 716 C C . GLY A 1 91 ? 0.212 -3.135 6.972 1.00 98.06 91 GLY A C 1
ATOM 717 O O . GLY A 1 91 ? 0.131 -3.651 8.090 1.00 98.06 91 GLY A O 1
ATOM 718 N N . MET A 1 92 ? 0.067 -1.832 6.758 1.00 98.06 92 MET A N 1
ATOM 719 C CA . MET A 1 92 ? -0.202 -0.851 7.807 1.00 98.06 92 MET A CA 1
ATOM 720 C C . MET A 1 92 ? -1.488 -0.090 7.485 1.00 98.06 92 MET A C 1
ATOM 722 O O . MET A 1 92 ? -1.638 0.417 6.377 1.00 98.06 92 MET A O 1
ATOM 726 N N . ALA A 1 93 ? -2.412 -0.005 8.439 1.00 97.12 93 ALA A N 1
ATOM 727 C CA . ALA A 1 93 ? -3.592 0.844 8.340 1.00 97.12 93 ALA A CA 1
ATOM 728 C C . ALA A 1 93 ? -3.313 2.195 9.009 1.00 97.12 93 ALA A C 1
ATOM 730 O O . ALA A 1 93 ? -3.027 2.244 10.206 1.00 97.12 93 ALA A O 1
ATOM 731 N N . TYR A 1 94 ? -3.408 3.272 8.237 1.00 96.38 94 TYR A N 1
ATOM 732 C CA . TYR A 1 94 ? -3.226 4.650 8.676 1.00 96.38 94 TYR A CA 1
ATOM 733 C C . TYR A 1 94 ? -4.594 5.310 8.840 1.00 96.38 94 TYR A C 1
ATOM 735 O O . TYR A 1 94 ? -5.313 5.486 7.856 1.00 96.38 94 TYR A O 1
ATOM 743 N N . THR A 1 95 ? -4.971 5.660 10.070 1.00 95.00 95 THR A N 1
ATOM 744 C CA . THR A 1 95 ? -6.190 6.444 10.321 1.00 95.00 95 THR A CA 1
ATOM 745 C C . THR A 1 95 ? -5.866 7.911 10.109 1.00 95.00 95 THR A C 1
ATOM 747 O O . THR A 1 95 ? -5.054 8.468 10.847 1.00 95.00 95 THR A O 1
ATOM 750 N N . ILE A 1 96 ? -6.491 8.523 9.111 1.00 93.88 96 ILE A N 1
ATOM 751 C CA . ILE A 1 96 ? -6.233 9.906 8.714 1.00 93.88 96 ILE A CA 1
ATOM 752 C C . ILE A 1 96 ? -7.097 10.851 9.541 1.00 93.88 96 ILE A C 1
ATOM 754 O O . ILE A 1 96 ? -8.251 10.536 9.848 1.00 93.88 96 ILE A O 1
ATOM 758 N N . ASP A 1 97 ? -6.542 12.013 9.880 1.00 90.56 97 ASP A N 1
ATOM 759 C CA . ASP A 1 97 ? -7.317 13.090 10.482 1.00 90.56 97 ASP A CA 1
ATOM 760 C C . ASP A 1 97 ? -8.494 13.473 9.571 1.00 90.56 97 ASP A C 1
ATOM 762 O O . ASP A 1 97 ? -8.274 13.847 8.414 1.00 90.56 97 ASP A O 1
ATOM 766 N N . PRO A 1 98 ? -9.751 13.397 10.051 1.00 90.19 98 PRO A N 1
ATOM 767 C CA . PRO A 1 98 ? -10.903 13.805 9.260 1.00 90.19 98 PRO A CA 1
ATOM 768 C C . PRO A 1 98 ? -10.824 15.255 8.756 1.00 90.19 98 PRO A C 1
ATOM 770 O O . PRO A 1 98 ? -11.474 15.596 7.768 1.00 90.19 98 PRO A O 1
ATOM 773 N N . GLU A 1 99 ? -10.058 16.132 9.405 1.00 90.31 99 GLU A N 1
ATOM 774 C CA . GLU A 1 99 ? -9.808 17.497 8.932 1.00 90.31 99 GLU A CA 1
ATOM 775 C C . GLU A 1 99 ? -8.853 17.569 7.739 1.00 90.31 99 GLU A C 1
ATOM 777 O O . GLU A 1 99 ? -8.961 18.497 6.942 1.00 90.31 99 GLU A O 1
ATOM 782 N N . ARG A 1 100 ? -7.987 16.567 7.568 1.00 90.44 100 ARG A N 1
ATOM 783 C CA . ARG A 1 100 ? -6.982 16.482 6.497 1.00 90.44 100 ARG A CA 1
ATOM 784 C C . ARG A 1 100 ? -7.344 15.467 5.410 1.00 90.44 100 ARG A C 1
ATOM 786 O O . ARG A 1 100 ? -6.628 15.346 4.426 1.00 90.44 100 ARG A O 1
ATOM 793 N N . ALA A 1 101 ? -8.454 14.740 5.552 1.00 90.50 101 ALA A N 1
ATOM 794 C CA . ALA A 1 101 ? -8.811 13.637 4.658 1.00 90.50 101 ALA A CA 1
ATOM 795 C C . ALA A 1 101 ? -8.868 14.029 3.168 1.00 90.50 101 ALA A C 1
ATOM 797 O O . ALA A 1 101 ? -8.396 13.264 2.334 1.00 90.50 101 ALA A O 1
ATOM 798 N N . GLU A 1 102 ? -9.404 15.206 2.830 1.00 91.12 102 GLU A N 1
ATOM 799 C CA . GLU A 1 102 ? -9.459 15.677 1.434 1.00 91.12 102 GLU A CA 1
ATOM 800 C C . GLU A 1 102 ? -8.072 16.036 0.877 1.00 91.12 102 GLU A C 1
ATOM 802 O O . GLU A 1 102 ? -7.780 15.739 -0.277 1.00 91.12 102 GLU A O 1
ATOM 807 N N . GLU A 1 103 ? -7.186 16.597 1.704 1.00 92.12 103 GLU A N 1
ATOM 808 C CA . GLU A 1 103 ? -5.791 16.858 1.323 1.00 92.12 103 GLU A CA 1
ATOM 809 C C . GLU A 1 103 ? -5.039 15.550 1.067 1.00 92.12 103 GLU A C 1
ATOM 811 O O . GLU A 1 103 ? -4.345 15.419 0.062 1.00 92.12 103 GLU A O 1
ATOM 816 N N . VAL A 1 104 ? -5.235 14.548 1.928 1.00 92.19 104 VAL A N 1
ATOM 817 C CA . VAL A 1 104 ? -4.604 13.234 1.763 1.00 92.19 104 VAL A CA 1
ATOM 818 C C . VAL A 1 104 ? -5.119 12.510 0.517 1.00 92.19 104 VAL A C 1
ATOM 820 O O . VAL A 1 104 ? -4.325 11.891 -0.186 1.00 92.19 104 VAL A O 1
ATOM 823 N N . LYS A 1 105 ? -6.418 12.588 0.200 1.00 91.06 105 LYS A N 1
ATOM 824 C CA . LYS A 1 105 ? -6.955 12.040 -1.062 1.00 91.06 105 LYS A CA 1
ATOM 825 C C . LYS A 1 105 ? -6.318 12.711 -2.276 1.00 91.06 105 LYS A C 1
ATOM 827 O O . LYS A 1 105 ? -5.831 12.014 -3.160 1.00 91.06 105 LYS A O 1
ATOM 832 N N . ALA A 1 106 ? -6.238 14.043 -2.268 1.00 90.75 106 ALA A N 1
ATOM 833 C CA . ALA A 1 106 ? -5.599 14.798 -3.340 1.00 90.75 106 ALA A CA 1
ATOM 834 C C . ALA A 1 106 ? -4.110 14.440 -3.496 1.00 90.75 106 ALA A C 1
ATOM 836 O O . ALA A 1 106 ? -3.635 14.280 -4.617 1.00 90.75 106 ALA A O 1
ATOM 837 N N . TYR A 1 107 ? -3.385 14.258 -2.386 1.00 87.88 107 TYR A N 1
ATOM 838 C CA . TYR A 1 107 ? -1.990 13.804 -2.384 1.00 87.88 107 TYR A CA 1
ATOM 839 C C . TYR A 1 107 ? -1.822 12.401 -2.988 1.00 87.88 107 TYR A C 1
ATOM 841 O O . TYR A 1 107 ? -0.881 12.160 -3.743 1.00 87.88 107 TYR A O 1
ATOM 849 N N . LEU A 1 108 ? -2.731 11.475 -2.669 1.00 88.00 108 LEU A N 1
ATOM 850 C CA . LEU A 1 108 ? -2.699 10.102 -3.181 1.00 88.00 108 LEU A CA 1
ATOM 851 C C . LEU A 1 108 ? -3.216 9.976 -4.625 1.00 88.00 108 LEU A C 1
ATOM 853 O O . LEU A 1 108 ? -2.996 8.936 -5.245 1.00 88.00 108 LEU A O 1
ATOM 857 N N . GLY A 1 109 ? -3.844 11.025 -5.163 1.00 80.69 109 GLY A N 1
ATOM 858 C CA . GLY A 1 109 ? -4.402 11.046 -6.515 1.00 80.69 109 GLY A CA 1
ATOM 859 C C . GLY A 1 109 ? -5.726 10.288 -6.663 1.00 80.69 109 GLY A C 1
ATOM 860 O O . GLY A 1 109 ? -5.985 9.781 -7.755 1.00 80.69 109 GLY A O 1
ATOM 861 N N . ASP A 1 110 ? -6.515 10.192 -5.584 1.00 55.62 110 ASP A N 1
ATOM 862 C CA . ASP A 1 110 ? -7.884 9.631 -5.578 1.00 55.62 110 ASP A CA 1
ATOM 863 C C . ASP A 1 110 ? -8.929 10.603 -6.160 1.00 55.62 110 ASP A C 1
ATOM 865 O O . ASP A 1 110 ? -8.836 11.825 -5.887 1.00 55.62 110 ASP A O 1
#

Organism: NCBI:txid1759441

Foldseek 3Di:
DPPPLDWDKDWDQFPCQPDVDPLQAFPDKDKDKDWQKDKDQADWAADPAHNPVGIGTGIDIDGNVVVVPDDDPDPPPVVDDPPPDTDMGITMMGTGDSVSNVVNCVVVVD

Sequence (110 aa):
MAPDKRRYIVFGYGSLIYNPGADLYPITSTPGYLKGYVRRFAQRSEDHRGTPEAPGRVVTLIRKQDWDALDGPRISDSQAHPAGVVPVVWGMAYTIDPERAEEVKAYLGD

Radius of gyration: 17.08 Å; chains: 1; bounding box: 39×44×36 Å